Protein AF-A0A091RXD3-F1 (afdb_monomer_lite)

InterPro domains:
  IPR051111 Calcium-binding regulatory protein [PTHR46311] (1-52)

Secondary structure (DSSP, 8-state):
-------HHHHHHHHHHHHTTT--HHHHHHHHHHHHHHHHHGGG--------

S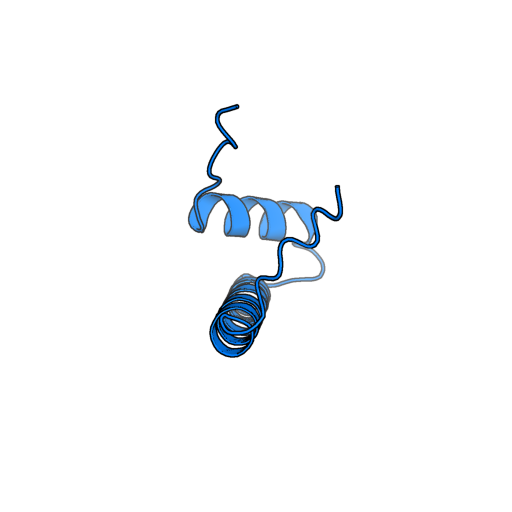equence (52 aa):
FDMQRITLEELKHILYHAFRDHLTMKDIENIIINEEESLNENSGNCQTEFEG

pLDDT: mean 77.69, std 18.2, range [41.91, 94.38]

Structure (mmCIF, N/CA/C/O backbone):
data_AF-A0A091RXD3-F1
#
_entry.id   AF-A0A091RXD3-F1
#
loop_
_atom_site.group_PDB
_atom_site.id
_atom_site.type_symbol
_atom_site.label_atom_id
_atom_site.label_alt_id
_atom_site.label_comp_id
_atom_site.label_asym_id
_atom_site.label_entity_id
_atom_site.label_seq_id
_atom_site.pdbx_PDB_ins_code
_atom_site.Cartn_x
_atom_site.Cartn_y
_atom_site.Cartn_z
_atom_site.occupancy
_atom_site.B_iso_or_equiv
_atom_site.auth_seq_id
_atom_site.auth_comp_id
_atom_site.auth_asym_id
_atom_site.auth_atom_id
_atom_site.pdbx_PDB_model_num
ATOM 1 N N . PHE A 1 1 ? 11.448 25.013 -8.712 1.00 41.91 1 PHE A N 1
ATOM 2 C CA . PHE A 1 1 ? 10.741 23.906 -9.372 1.00 41.91 1 PHE A CA 1
ATOM 3 C C . PHE A 1 1 ? 9.693 23.426 -8.400 1.00 41.91 1 PHE A C 1
ATOM 5 O O . PHE A 1 1 ? 10.065 22.881 -7.370 1.00 41.91 1 PHE A O 1
ATOM 12 N N . ASP A 1 2 ? 8.421 23.716 -8.668 1.00 49.81 2 ASP A N 1
ATOM 13 C CA . ASP A 1 2 ? 7.321 23.071 -7.955 1.00 49.81 2 ASP A CA 1
ATOM 14 C C . ASP A 1 2 ? 7.421 21.579 -8.278 1.00 49.81 2 ASP A C 1
ATOM 16 O O . ASP A 1 2 ? 7.006 21.133 -9.346 1.00 49.81 2 ASP A O 1
ATOM 20 N N . MET A 1 3 ? 8.088 20.818 -7.408 1.00 54.59 3 MET A N 1
ATOM 21 C CA . MET A 1 3 ? 7.896 19.376 -7.357 1.00 54.59 3 MET A CA 1
ATOM 22 C C . MET A 1 3 ? 6.405 19.214 -7.106 1.00 54.59 3 MET A C 1
ATOM 24 O O . MET A 1 3 ? 5.954 19.491 -5.996 1.00 54.59 3 MET A O 1
ATOM 28 N N . GLN A 1 4 ? 5.639 18.901 -8.152 1.00 60.62 4 GLN A N 1
ATOM 29 C CA . GLN A 1 4 ? 4.201 18.710 -8.047 1.00 60.62 4 GLN A CA 1
ATOM 30 C C . GLN A 1 4 ? 3.981 17.659 -6.963 1.00 60.62 4 GLN A C 1
ATOM 32 O O . GLN A 1 4 ? 4.294 16.485 -7.152 1.00 60.62 4 GLN A O 1
ATOM 37 N N . ARG A 1 5 ? 3.560 18.112 -5.778 1.00 68.50 5 ARG A N 1
ATOM 38 C CA . ARG A 1 5 ? 3.333 17.238 -4.635 1.00 68.50 5 ARG A CA 1
ATOM 39 C C . ARG A 1 5 ? 2.097 16.424 -4.964 1.00 68.50 5 ARG A C 1
ATOM 41 O O . ARG A 1 5 ? 0.984 16.930 -4.869 1.00 68.50 5 ARG A O 1
ATOM 48 N N . ILE A 1 6 ? 2.320 15.192 -5.398 1.00 81.94 6 ILE A N 1
ATOM 49 C CA . ILE A 1 6 ? 1.258 14.212 -5.571 1.00 81.94 6 ILE A CA 1
ATOM 50 C C . ILE A 1 6 ? 0.715 13.911 -4.176 1.00 81.94 6 ILE A C 1
ATOM 52 O O . ILE A 1 6 ? 1.477 13.644 -3.243 1.00 81.94 6 ILE A O 1
ATOM 56 N N . THR A 1 7 ? -0.601 14.009 -4.019 1.00 88.31 7 THR A N 1
ATOM 57 C CA . THR A 1 7 ? -1.249 13.644 -2.758 1.00 88.31 7 THR A CA 1
ATOM 58 C C . THR A 1 7 ? -1.247 12.128 -2.585 1.00 88.31 7 THR A C 1
ATOM 60 O O . THR A 1 7 ? -1.209 11.373 -3.557 1.00 88.31 7 THR A O 1
ATOM 63 N N . LEU A 1 8 ? -1.330 11.660 -1.340 1.00 87.56 8 LEU A N 1
ATOM 64 C CA . LEU A 1 8 ? -1.410 10.229 -1.049 1.00 87.56 8 LEU A CA 1
ATOM 65 C C . LEU A 1 8 ? -2.579 9.554 -1.793 1.00 87.56 8 LEU A C 1
ATOM 67 O O . LEU A 1 8 ? -2.454 8.431 -2.276 1.00 87.56 8 LEU A O 1
ATOM 71 N N . GLU A 1 9 ? -3.706 10.252 -1.915 1.00 89.38 9 GLU A N 1
ATOM 72 C CA . GLU A 1 9 ? -4.885 9.775 -2.640 1.00 89.38 9 GLU A CA 1
ATOM 73 C C . GLU A 1 9 ? -4.602 9.588 -4.134 1.00 89.38 9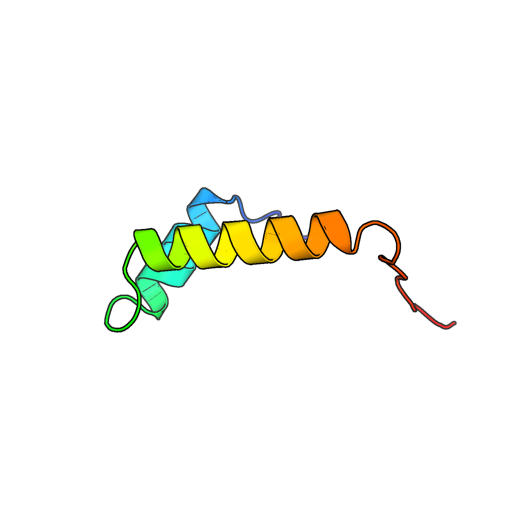 GLU A C 1
ATOM 75 O O . GLU A 1 9 ? -4.948 8.551 -4.706 1.00 89.38 9 GLU A O 1
ATOM 80 N N . GLU A 1 10 ? -3.907 10.538 -4.759 1.00 91.25 10 GLU A N 1
ATOM 81 C CA . GLU A 1 10 ? -3.512 10.419 -6.161 1.00 91.25 10 GLU A CA 1
ATOM 82 C C . GLU A 1 10 ? -2.492 9.302 -6.378 1.00 91.25 10 GLU A C 1
ATOM 84 O O . GLU A 1 10 ? -2.632 8.533 -7.328 1.00 91.25 10 GLU A O 1
ATOM 89 N N . LEU A 1 11 ? -1.523 9.135 -5.474 1.00 90.75 11 LEU A N 1
ATOM 90 C CA . LEU A 1 11 ? -0.579 8.018 -5.539 1.00 90.75 11 LEU A CA 1
ATOM 91 C C . LEU A 1 11 ? -1.308 6.669 -5.465 1.00 90.75 11 LEU A C 1
ATOM 93 O O . LEU A 1 11 ? -1.058 5.791 -6.294 1.00 90.75 11 LEU A O 1
ATOM 97 N N . LYS A 1 12 ? -2.254 6.520 -4.526 1.00 90.88 12 LYS A N 1
ATOM 98 C CA . LYS A 1 12 ? -3.092 5.314 -4.412 1.00 90.88 12 LYS A CA 1
ATOM 99 C C . LYS A 1 12 ? -3.861 5.050 -5.705 1.00 90.88 12 LYS A C 1
ATOM 101 O O . LYS A 1 12 ? -3.877 3.919 -6.186 1.00 90.88 12 LYS A O 1
ATOM 106 N N . HIS A 1 13 ? -4.456 6.086 -6.296 1.00 91.81 13 HIS A N 1
ATOM 107 C CA . HIS A 1 13 ? -5.184 5.974 -7.561 1.00 91.81 13 HIS A CA 1
ATOM 108 C C . HIS A 1 13 ? -4.279 5.589 -8.737 1.00 91.81 13 HIS A C 1
ATOM 110 O O . HIS A 1 13 ? -4.670 4.747 -9.545 1.00 91.81 13 HIS A O 1
ATOM 116 N N . ILE A 1 14 ? -3.072 6.154 -8.827 1.00 91.88 14 ILE A N 1
ATOM 117 C CA . ILE A 1 14 ? -2.096 5.838 -9.879 1.00 91.88 14 ILE A CA 1
ATOM 118 C C . ILE A 1 14 ? -1.632 4.385 -9.755 1.00 91.88 14 ILE A C 1
ATOM 120 O O . ILE A 1 14 ? -1.667 3.649 -10.742 1.00 91.88 14 ILE A O 1
ATOM 124 N N . LEU A 1 15 ? -1.248 3.955 -8.549 1.00 91.81 15 LEU A N 1
ATOM 125 C CA . LEU A 1 15 ? -0.801 2.585 -8.288 1.00 91.81 15 LEU A CA 1
ATOM 126 C C . LEU A 1 15 ? -1.921 1.579 -8.548 1.00 91.81 15 LEU A C 1
ATOM 128 O O . LEU A 1 15 ? -1.705 0.580 -9.232 1.00 91.81 15 LEU A O 1
ATOM 132 N N . TYR A 1 16 ? -3.134 1.870 -8.079 1.00 93.19 16 TYR A N 1
ATOM 133 C CA . TYR A 1 16 ? -4.280 1.005 -8.323 1.00 93.19 16 TYR A CA 1
ATOM 134 C C . TYR A 1 16 ? -4.589 0.919 -9.807 1.00 93.19 16 TYR A C 1
ATOM 136 O O . TYR A 1 16 ? -4.723 -0.173 -10.337 1.00 93.19 16 TYR A O 1
ATOM 144 N N . HIS A 1 17 ? -4.637 2.044 -10.516 1.00 92.62 17 HIS A N 1
ATOM 145 C CA . HIS A 1 17 ? -4.917 2.031 -11.945 1.00 92.62 17 HIS A CA 1
ATOM 146 C C . HIS A 1 17 ? -3.839 1.286 -12.751 1.00 92.62 17 HIS A C 1
ATOM 148 O O . HIS A 1 17 ? -4.178 0.521 -13.654 1.00 92.62 17 HIS A O 1
ATOM 154 N N . ALA A 1 18 ? -2.558 1.477 -12.426 1.00 93.19 18 ALA A N 1
ATOM 155 C CA . ALA A 1 18 ? -1.442 0.844 -13.130 1.00 93.19 18 ALA A CA 1
ATOM 156 C C . ALA A 1 18 ? -1.320 -0.662 -12.845 1.00 93.19 18 ALA A C 1
ATOM 158 O O . ALA A 1 18 ? -0.949 -1.426 -13.735 1.00 93.19 18 ALA A O 1
ATOM 159 N N . PHE A 1 19 ? -1.650 -1.094 -11.625 1.00 92.69 19 PHE A N 1
ATOM 160 C CA . PHE A 1 19 ? -1.410 -2.459 -11.152 1.00 92.69 19 PHE A CA 1
ATOM 161 C C . PHE A 1 19 ? -2.680 -3.192 -10.702 1.00 92.69 19 PHE A C 1
ATOM 163 O O . PHE A 1 19 ? -2.562 -4.208 -10.026 1.00 92.69 19 PHE A O 1
ATOM 170 N N . ARG A 1 20 ? -3.884 -2.742 -11.085 1.00 89.88 20 ARG A N 1
ATOM 171 C CA . ARG A 1 20 ? -5.181 -3.302 -10.626 1.00 89.88 20 ARG A CA 1
ATOM 172 C C . ARG A 1 20 ? -5.331 -4.819 -10.765 1.00 89.88 20 ARG A C 1
ATOM 174 O O . ARG A 1 20 ? -6.103 -5.418 -10.029 1.00 89.88 20 ARG A O 1
ATOM 181 N N . ASP A 1 21 ? -4.637 -5.424 -11.727 1.00 94.38 21 ASP A N 1
ATOM 182 C CA . ASP A 1 21 ? -4.660 -6.871 -11.976 1.00 94.38 21 ASP A CA 1
ATOM 183 C C . ASP A 1 21 ? -3.775 -7.661 -10.992 1.00 94.38 21 ASP A C 1
ATOM 185 O O . ASP A 1 21 ? -3.922 -8.872 -10.862 1.00 94.38 21 ASP A O 1
ATOM 189 N N . HIS A 1 22 ? -2.867 -6.981 -10.287 1.00 93.50 22 HIS A N 1
ATOM 190 C CA . HIS A 1 22 ? -1.856 -7.583 -9.412 1.00 93.50 22 HIS A CA 1
ATOM 191 C C . HIS A 1 22 ? -1.934 -7.086 -7.967 1.00 93.50 22 HIS A C 1
ATOM 193 O O . HIS A 1 22 ? -1.535 -7.808 -7.058 1.00 93.50 22 HIS A O 1
ATOM 199 N N . LEU A 1 23 ? -2.428 -5.867 -7.752 1.00 93.44 23 LEU A N 1
ATOM 200 C CA . LEU A 1 23 ? -2.487 -5.220 -6.450 1.00 93.44 23 LEU A CA 1
ATOM 201 C C . LEU A 1 23 ? -3.926 -4.866 -6.097 1.00 93.44 23 LEU A C 1
ATOM 203 O O . LEU A 1 23 ? -4.655 -4.247 -6.878 1.00 93.44 23 LEU A O 1
ATOM 207 N N . THR A 1 24 ? -4.318 -5.214 -4.876 1.00 92.69 24 THR A N 1
ATOM 208 C CA . THR A 1 24 ? -5.548 -4.699 -4.279 1.00 92.69 24 THR A CA 1
ATOM 209 C C . THR A 1 24 ? -5.279 -3.359 -3.597 1.00 92.69 24 THR A C 1
ATOM 211 O O . THR A 1 24 ? -4.137 -3.020 -3.292 1.00 92.69 24 THR A O 1
ATOM 214 N N . MET A 1 25 ? -6.334 -2.594 -3.293 1.00 90.12 25 MET A N 1
ATOM 215 C CA . MET A 1 25 ? -6.172 -1.354 -2.519 1.00 90.12 25 MET A CA 1
ATOM 216 C C . MET A 1 25 ? -5.459 -1.581 -1.186 1.00 90.12 25 MET A C 1
ATOM 218 O O . MET A 1 25 ? -4.652 -0.754 -0.781 1.00 90.12 25 MET A O 1
ATOM 222 N N . LYS A 1 26 ? -5.678 -2.735 -0.551 1.00 93.44 26 LYS A N 1
ATOM 223 C CA . LYS A 1 26 ? -4.999 -3.094 0.693 1.00 93.44 26 LYS A CA 1
ATOM 224 C C . LYS A 1 26 ? -3.498 -3.311 0.492 1.00 93.44 26 LYS A C 1
ATOM 226 O O . LYS A 1 26 ? -2.717 -2.910 1.346 1.00 93.44 26 LYS A O 1
ATOM 231 N N . ASP A 1 27 ? -3.095 -3.918 -0.622 1.00 93.94 27 ASP A N 1
ATOM 232 C CA . ASP A 1 27 ? -1.675 -4.107 -0.936 1.00 93.94 27 ASP A CA 1
ATOM 233 C C . ASP A 1 27 ? -0.991 -2.762 -1.180 1.00 93.94 27 ASP A C 1
ATOM 235 O O . ASP A 1 27 ? 0.108 -2.531 -0.693 1.00 93.94 27 ASP A O 1
ATOM 239 N N . ILE A 1 28 ? -1.675 -1.844 -1.865 1.00 93.19 28 ILE A N 1
ATOM 240 C CA . ILE A 1 28 ? -1.177 -0.487 -2.120 1.00 93.19 28 ILE A CA 1
ATOM 241 C C . ILE A 1 28 ? -1.005 0.283 -0.812 1.00 93.19 28 ILE A C 1
ATOM 243 O O . ILE A 1 28 ? 0.027 0.914 -0.605 1.00 93.19 28 ILE A O 1
ATOM 247 N N . GLU A 1 29 ? -1.985 0.210 0.090 1.00 92.00 29 GLU A N 1
ATOM 248 C CA . GLU A 1 29 ? -1.871 0.825 1.414 1.00 92.00 29 GLU A CA 1
ATOM 249 C C . GLU A 1 29 ? -0.730 0.219 2.231 1.00 92.00 29 GLU A C 1
ATOM 251 O O . GLU A 1 29 ? 0.045 0.965 2.822 1.00 92.00 29 GLU A O 1
ATOM 256 N N . ASN A 1 30 ? -0.575 -1.107 2.206 1.00 92.81 30 ASN A N 1
ATOM 257 C CA . ASN A 1 30 ? 0.526 -1.787 2.885 1.00 92.81 30 ASN A CA 1
ATOM 258 C C . ASN A 1 30 ? 1.897 -1.372 2.344 1.00 92.81 30 ASN A C 1
ATOM 260 O O . ASN A 1 30 ? 2.808 -1.154 3.136 1.00 92.81 30 ASN A O 1
ATOM 264 N N . ILE A 1 31 ? 2.049 -1.262 1.021 1.00 91.38 31 ILE A N 1
ATOM 265 C CA . ILE A 1 31 ? 3.303 -0.819 0.398 1.00 91.38 31 ILE A CA 1
ATOM 266 C C . ILE A 1 31 ? 3.638 0.590 0.879 1.00 91.38 31 ILE A C 1
ATOM 268 O O . ILE A 1 31 ? 4.742 0.824 1.349 1.00 91.38 31 ILE A O 1
ATOM 272 N N . ILE A 1 32 ? 2.678 1.514 0.821 1.00 89.44 32 ILE A N 1
ATOM 273 C CA . ILE A 1 32 ? 2.909 2.901 1.231 1.00 89.44 32 ILE A CA 1
ATOM 274 C C . ILE A 1 32 ? 3.273 2.988 2.715 1.00 89.44 32 ILE A C 1
ATOM 276 O O . ILE A 1 32 ? 4.225 3.681 3.045 1.00 89.44 32 ILE A O 1
ATOM 280 N N . ILE A 1 33 ? 2.555 2.285 3.598 1.00 90.12 33 ILE A N 1
ATOM 281 C CA . ILE A 1 33 ? 2.854 2.281 5.038 1.00 90.12 33 ILE A CA 1
ATOM 282 C C . ILE A 1 33 ? 4.260 1.730 5.285 1.00 90.12 33 ILE A C 1
ATOM 284 O O . ILE A 1 33 ? 5.027 2.352 6.008 1.00 90.12 33 ILE A O 1
ATOM 288 N N . ASN A 1 34 ? 4.624 0.622 4.635 1.00 90.19 34 ASN A N 1
ATOM 289 C CA . ASN A 1 34 ? 5.951 0.029 4.771 1.00 90.19 34 ASN A CA 1
ATOM 290 C C . ASN A 1 34 ? 7.061 0.975 4.284 1.00 90.19 34 ASN A C 1
ATOM 292 O O . ASN A 1 34 ? 8.107 1.077 4.921 1.00 90.19 34 ASN A O 1
ATOM 296 N N . GLU A 1 35 ? 6.834 1.689 3.178 1.00 88.38 35 GLU A N 1
ATOM 297 C CA . GLU A 1 35 ? 7.781 2.686 2.670 1.00 88.38 35 GLU A CA 1
ATOM 298 C C . GLU A 1 35 ? 7.848 3.928 3.571 1.00 88.38 35 GLU A C 1
ATOM 300 O O . GLU A 1 35 ? 8.938 4.438 3.809 1.00 88.38 35 GLU A O 1
ATOM 305 N N . GLU A 1 36 ? 6.723 4.407 4.112 1.00 86.06 36 GLU A N 1
ATOM 306 C CA . GLU A 1 36 ? 6.700 5.520 5.073 1.00 86.06 36 GLU A CA 1
ATOM 307 C C . GLU A 1 36 ? 7.400 5.143 6.381 1.00 86.06 36 GLU A C 1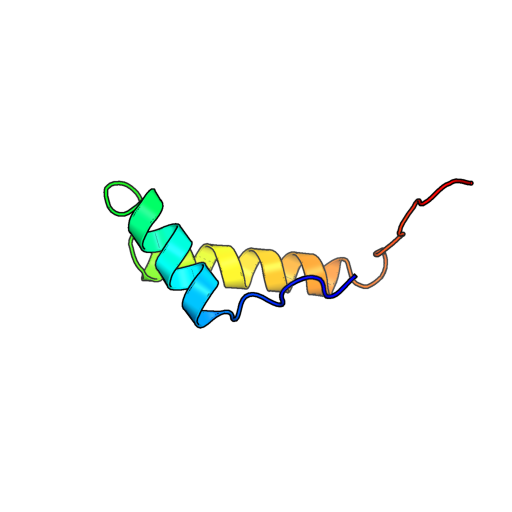
ATOM 309 O O . GLU A 1 36 ? 8.172 5.941 6.910 1.00 86.06 36 GLU A O 1
ATOM 314 N N . GLU A 1 37 ? 7.191 3.924 6.884 1.00 84.56 37 GLU A N 1
ATOM 315 C CA . GLU A 1 37 ? 7.915 3.392 8.039 1.00 84.56 37 GLU A CA 1
ATOM 316 C C . GLU A 1 37 ? 9.412 3.283 7.732 1.00 84.56 37 GLU A C 1
ATOM 318 O O . GLU A 1 37 ? 10.222 3.774 8.514 1.00 84.56 37 GLU A O 1
ATOM 323 N N . SER A 1 38 ? 9.791 2.761 6.560 1.00 79.06 38 SER A N 1
ATOM 324 C CA . SER A 1 38 ? 11.193 2.688 6.133 1.00 79.06 38 SER A CA 1
ATOM 325 C C . SER A 1 38 ? 11.838 4.072 6.007 1.00 79.06 38 SER A C 1
ATOM 327 O O . SER A 1 38 ? 12.954 4.272 6.484 1.00 79.06 38 SER A O 1
ATOM 329 N N . LEU A 1 39 ? 11.140 5.054 5.432 1.00 79.12 39 LEU A N 1
ATOM 330 C CA . LEU A 1 39 ? 11.591 6.446 5.348 1.00 79.12 39 LEU A CA 1
ATOM 331 C C . LEU A 1 39 ? 11.697 7.095 6.728 1.00 79.12 39 LEU A C 1
ATOM 333 O O . LEU A 1 39 ? 12.635 7.852 6.968 1.00 79.12 39 LEU A O 1
ATOM 337 N N . ASN A 1 40 ? 10.765 6.811 7.637 1.00 75.81 40 ASN A N 1
ATOM 338 C CA . ASN A 1 40 ? 10.757 7.344 8.997 1.00 75.81 40 ASN A CA 1
ATOM 339 C C . ASN A 1 40 ? 11.878 6.735 9.855 1.00 75.81 40 ASN A C 1
ATOM 341 O O . ASN A 1 40 ? 12.569 7.459 10.569 1.00 75.81 40 ASN A O 1
ATOM 345 N N . GLU A 1 41 ? 12.133 5.432 9.735 1.00 69.31 41 GLU A N 1
ATOM 346 C CA . GLU A 1 41 ? 13.281 4.771 10.371 1.00 69.31 41 GLU A CA 1
ATOM 347 C C . GLU A 1 41 ? 14.612 5.220 9.746 1.00 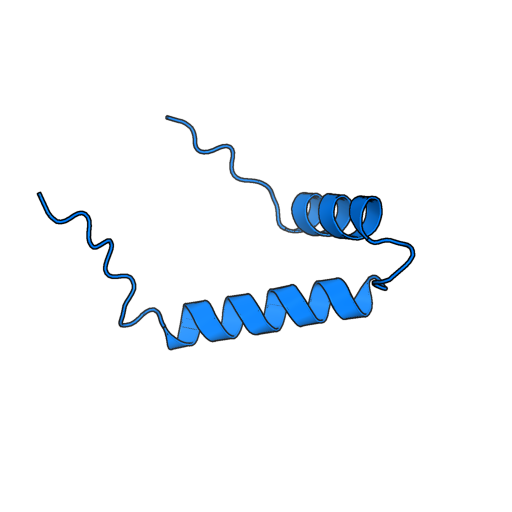69.31 41 GLU A C 1
ATOM 349 O O . GLU A 1 41 ? 15.596 5.443 10.453 1.00 69.31 41 GLU A O 1
ATOM 354 N N . ASN A 1 42 ? 14.629 5.457 8.432 1.00 60.25 42 ASN A N 1
ATOM 355 C CA . ASN A 1 42 ? 15.772 5.995 7.697 1.00 60.25 42 ASN A CA 1
ATOM 356 C C . ASN A 1 42 ? 15.839 7.537 7.710 1.00 60.25 42 ASN A C 1
ATOM 358 O O . ASN A 1 42 ? 16.705 8.124 7.064 1.00 60.25 42 ASN A O 1
ATOM 362 N N . SER A 1 43 ? 14.983 8.229 8.472 1.00 53.72 43 SER A N 1
ATOM 363 C CA . SER A 1 43 ? 15.002 9.701 8.581 1.00 53.72 43 SER A CA 1
ATOM 364 C C . SER A 1 43 ? 16.238 10.224 9.325 1.00 53.72 43 SER A C 1
ATOM 366 O O . SER A 1 43 ? 16.495 11.427 9.329 1.00 53.72 43 SER A O 1
ATOM 368 N N . GLY A 1 44 ? 17.048 9.329 9.902 1.00 50.44 44 GLY A N 1
ATOM 369 C CA . GLY A 1 44 ? 18.419 9.617 10.330 1.00 50.44 44 GLY A CA 1
ATOM 370 C C . GLY A 1 44 ? 19.454 9.631 9.194 1.00 50.44 44 GLY A C 1
ATOM 371 O O . GLY A 1 44 ? 20.563 10.110 9.409 1.00 50.44 44 GLY A O 1
ATOM 372 N N . ASN A 1 45 ? 19.111 9.144 7.997 1.00 50.72 45 ASN A N 1
ATOM 373 C CA . ASN A 1 45 ? 20.013 9.018 6.851 1.00 50.72 45 ASN A CA 1
ATOM 374 C C . ASN A 1 45 ? 19.382 9.483 5.528 1.00 50.72 45 ASN A C 1
ATOM 376 O O . ASN A 1 45 ? 19.765 9.007 4.457 1.00 50.72 45 ASN A O 1
ATOM 380 N N . CYS A 1 46 ? 18.497 10.488 5.569 1.00 50.34 46 CYS A N 1
ATOM 381 C CA . CYS A 1 46 ? 18.259 11.370 4.419 1.00 50.34 46 CYS A CA 1
ATOM 382 C C . CYS A 1 46 ? 19.536 12.184 4.113 1.00 50.34 46 CY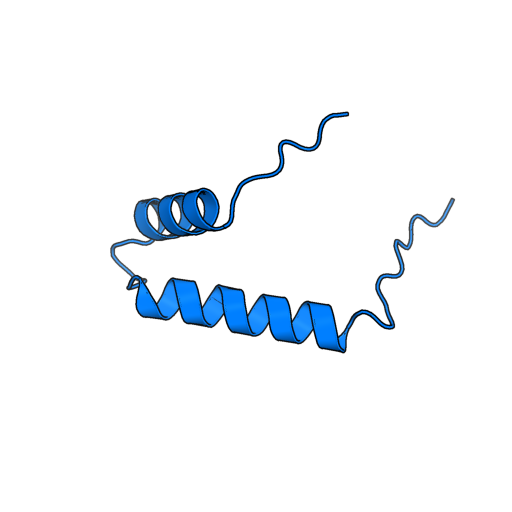S A C 1
ATOM 384 O O . CYS A 1 46 ? 19.527 13.413 4.101 1.00 50.34 46 CYS A O 1
ATOM 386 N N . GLN A 1 47 ? 20.662 11.504 3.878 1.00 48.44 47 GLN A N 1
ATOM 387 C CA . GLN A 1 47 ? 21.743 12.050 3.091 1.00 48.44 47 GLN A CA 1
ATOM 388 C C . GLN A 1 47 ? 21.175 12.204 1.684 1.00 48.44 47 GLN A C 1
ATOM 390 O O . GLN A 1 47 ? 21.171 11.285 0.868 1.00 48.44 47 GLN A O 1
ATOM 395 N N . THR A 1 48 ? 20.707 13.407 1.377 1.00 53.59 48 THR A N 1
ATOM 396 C CA . THR A 1 48 ? 20.986 13.959 0.060 1.00 53.59 48 THR A CA 1
ATOM 397 C C . THR A 1 48 ? 22.504 13.952 -0.102 1.00 53.59 48 THR A C 1
ATOM 399 O O . THR A 1 48 ? 23.159 14.950 0.187 1.00 53.59 48 THR A O 1
ATOM 402 N N . GLU A 1 49 ? 23.078 12.8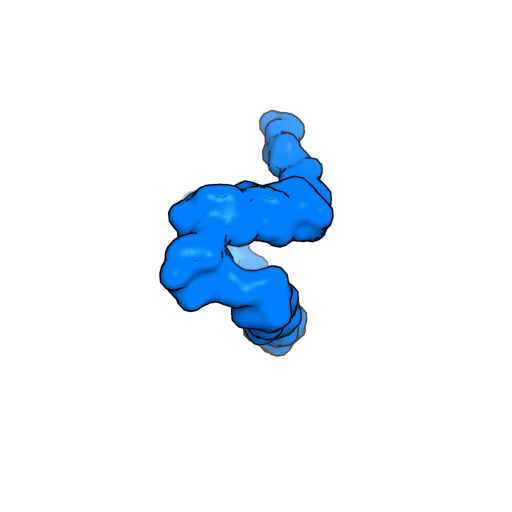29 -0.537 1.00 49.47 49 GLU A N 1
ATOM 403 C CA . GLU A 1 49 ? 24.381 12.829 -1.199 1.00 49.47 49 GLU A CA 1
ATOM 404 C C . GLU A 1 49 ? 24.185 13.484 -2.573 1.00 49.47 49 GLU A C 1
ATOM 406 O O . GLU A 1 49 ? 24.232 12.856 -3.624 1.00 49.47 49 GLU A O 1
ATOM 411 N N . PHE A 1 50 ? 23.902 14.787 -2.557 1.00 50.06 50 PHE A N 1
ATOM 412 C CA . PHE A 1 50 ? 24.425 15.670 -3.583 1.00 50.06 50 PHE A CA 1
ATOM 413 C C . PHE A 1 50 ? 25.870 15.942 -3.162 1.00 50.06 50 PHE A C 1
ATOM 415 O O . PHE A 1 50 ? 26.161 16.928 -2.489 1.00 50.06 50 PHE A O 1
ATOM 422 N N . GLU A 1 51 ? 26.754 14.998 -3.482 1.00 45.19 51 GLU A N 1
ATOM 423 C CA . GLU A 1 51 ? 28.189 15.258 -3.516 1.00 45.19 51 GLU A CA 1
ATOM 424 C C . GLU A 1 51 ? 28.429 16.268 -4.647 1.00 45.19 51 GLU A C 1
ATOM 426 O O . GLU A 1 51 ? 28.099 16.015 -5.810 1.00 45.19 51 GLU A O 1
ATOM 431 N N . GLY A 1 52 ? 28.907 17.452 -4.273 1.00 42.31 52 GLY A N 1
ATOM 432 C CA . GLY A 1 52 ? 29.313 18.535 -5.162 1.00 42.31 52 GLY A CA 1
ATOM 433 C C . GLY A 1 52 ? 30.713 18.993 -4.806 1.00 42.31 52 GLY A C 1
ATOM 434 O O . GLY A 1 52 ? 31.052 18.939 -3.603 1.00 42.31 52 GLY A O 1
#

Foldseek 3Di:
DPPPPQDPVNQLVVCCVVQVVPDDSVNSVVVVVVVVVVCVVCVVPPPPPPPD

Organism: Nestor notabilis (NCBI:txid176057)

Radius of gyration: 14.14 Å; chains: 1; bounding box: 36×32×24 Å